Protein AF-A0A1C5FPB2-F1 (afdb_monomer_lite)

Sequence (105 aa):
MKTCLRTPAHVLLNPLARLLVTLTDHVTRRCDVPNPVAAVRVTLVHLADQNLSGADAYMEIADLLSRLGFTWPAGWCDSCSTALTDDEAESGGQCATCAPDDGPR

Foldseek 3Di:
DDPDPPDCVVVVVVVVVVVVLVVLVVVCVVDVDQRVSQLVVLLVVLVPPPPDDPVRSVVSSCVVSVVSVDDDAPAAAPPPRDGHHPCCVVVPRHHPVGDPPPDDD

Secondary structure (DSSP, 8-state):
-------THHHHHHHHHHHHHHHHHHHHTTTTS--HHHHHHHHHHHHH-TTS-HHHHHHHHHHHHHHTTPPPPSEE-TTT-PEEPHHHHHTTS--TTTS------

Radius of gyration: 20.43 Å; chains: 1; bounding box: 37×55×51 Å

pLDDT: mean 77.14, std 13.12, range [36.22, 91.31]

Structure (mmCIF, N/CA/C/O backbone):
data_AF-A0A1C5FPB2-F1
#
_entry.id   AF-A0A1C5FPB2-F1
#
loop_
_atom_site.group_PDB
_atom_site.id
_atom_site.type_symbol
_atom_site.label_atom_id
_atom_site.label_alt_id
_atom_site.label_comp_id
_atom_site.label_asym_id
_atom_site.label_entity_id
_atom_site.label_seq_id
_atom_site.pdbx_PDB_ins_code
_atom_site.Cartn_x
_atom_site.Cartn_y
_atom_site.Cartn_z
_atom_site.occupancy
_atom_site.B_iso_or_equiv
_atom_site.auth_seq_id
_atom_site.auth_comp_id
_atom_site.auth_asym_id
_atom_site.auth_atom_id
_atom_site.pdbx_PDB_model_num
ATOM 1 N N . MET A 1 1 ? -13.256 42.034 9.989 1.00 36.91 1 MET A N 1
ATOM 2 C CA . MET A 1 1 ? -14.147 41.139 10.760 1.00 36.91 1 MET A CA 1
ATOM 3 C C . MET A 1 1 ? -14.488 39.944 9.872 1.00 36.91 1 MET A C 1
ATOM 5 O O . MET A 1 1 ? -15.295 40.087 8.968 1.00 36.91 1 MET A O 1
ATOM 9 N N . LYS A 1 2 ? -13.776 38.818 10.021 1.00 36.22 2 LYS A N 1
ATOM 10 C CA . LYS A 1 2 ? -14.018 37.569 9.276 1.00 36.22 2 LYS A CA 1
ATOM 11 C C . LYS A 1 2 ? -14.622 36.571 10.261 1.00 36.22 2 LYS A C 1
ATOM 13 O O . LYS A 1 2 ? -13.929 36.089 11.150 1.00 36.22 2 LYS A O 1
ATOM 18 N N . THR A 1 3 ? -15.916 36.316 10.144 1.00 46.59 3 THR A N 1
ATOM 19 C CA . THR A 1 3 ? -16.611 35.240 10.851 1.00 46.59 3 THR A CA 1
ATOM 20 C C . THR A 1 3 ? -16.199 33.909 10.223 1.00 46.59 3 THR A C 1
ATOM 22 O O . THR A 1 3 ? -16.795 33.452 9.253 1.00 46.59 3 THR A O 1
ATOM 25 N N . CYS A 1 4 ? -15.146 33.285 10.754 1.00 47.69 4 CYS A N 1
ATOM 26 C CA . CYS A 1 4 ? -14.861 31.883 10.463 1.00 47.69 4 CYS A CA 1
ATOM 27 C C . CYS A 1 4 ? -15.901 31.025 11.191 1.00 47.69 4 CYS A C 1
ATOM 29 O O . CYS A 1 4 ? -15.826 30.833 12.405 1.00 47.69 4 CYS A O 1
ATOM 31 N N . LEU A 1 5 ? -16.885 30.533 10.439 1.00 46.53 5 LEU A N 1
A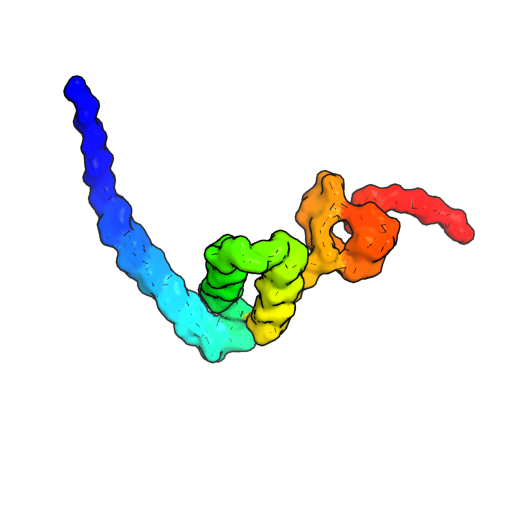TOM 32 C CA . LEU A 1 5 ? -17.779 29.454 10.846 1.00 46.53 5 LEU A CA 1
ATOM 33 C C . LEU A 1 5 ? -16.929 28.254 11.289 1.00 46.53 5 LEU A C 1
ATOM 35 O O . LEU A 1 5 ? -16.325 27.562 10.475 1.00 46.53 5 LEU A O 1
ATOM 39 N N . ARG A 1 6 ? -16.848 28.034 12.603 1.00 50.47 6 ARG A N 1
ATOM 40 C CA . ARG A 1 6 ? -16.227 26.856 13.209 1.00 50.47 6 ARG A CA 1
ATOM 41 C C . ARG A 1 6 ? -17.209 25.697 13.045 1.00 50.47 6 ARG A C 1
ATOM 43 O O . ARG A 1 6 ? -18.161 25.566 13.806 1.00 50.47 6 ARG A O 1
ATOM 50 N N . THR A 1 7 ? -17.021 24.924 11.983 1.00 53.25 7 THR A N 1
ATOM 51 C CA . THR A 1 7 ? -17.913 23.848 11.542 1.00 53.25 7 THR A CA 1
ATOM 52 C C . THR A 1 7 ? -18.024 22.744 12.611 1.00 53.25 7 THR A C 1
ATOM 54 O O . THR A 1 7 ? -17.012 22.116 12.928 1.00 53.25 7 THR A O 1
ATOM 57 N N . PRO A 1 8 ? -19.221 22.429 13.146 1.00 50.19 8 PRO A N 1
ATOM 58 C CA . PRO A 1 8 ? -19.413 21.342 14.118 1.00 50.19 8 PRO A CA 1
ATOM 59 C C . PRO A 1 8 ? -19.177 19.939 13.524 1.00 50.19 8 PRO A C 1
ATOM 61 O O . PRO A 1 8 ? -19.040 18.968 14.265 1.00 50.19 8 PRO A O 1
ATOM 64 N N . ALA A 1 9 ? -19.062 19.825 12.196 1.00 49.50 9 ALA A N 1
ATOM 65 C CA . ALA A 1 9 ? -18.801 18.571 11.489 1.00 49.50 9 ALA A CA 1
ATOM 66 C C . ALA A 1 9 ? -17.494 17.883 11.934 1.00 49.50 9 ALA A C 1
ATOM 68 O O . ALA A 1 9 ? -17.465 16.665 12.087 1.00 49.50 9 ALA A O 1
ATOM 69 N N . HIS A 1 10 ? -16.433 18.640 12.239 1.00 50.25 10 HIS A N 1
ATOM 70 C CA . HIS A 1 10 ? -15.155 18.058 12.677 1.00 50.25 10 HIS A CA 1
ATOM 71 C C . HIS A 1 10 ? -15.240 17.322 14.022 1.00 50.25 10 HIS A C 1
ATOM 73 O O . HIS A 1 10 ? -14.448 16.414 14.276 1.00 50.25 10 HIS A O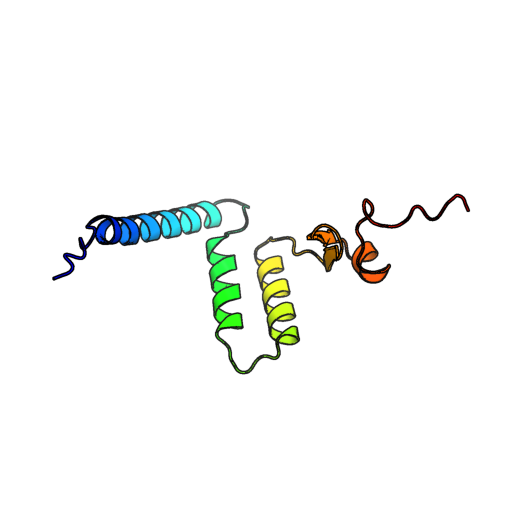 1
ATOM 79 N N . VAL A 1 11 ? -16.198 17.687 14.881 1.00 55.00 11 VAL A N 1
ATOM 80 C CA . VAL A 1 11 ? -16.320 17.118 16.231 1.00 55.00 11 VAL A CA 1
ATOM 81 C C . VAL A 1 11 ? -16.921 15.707 16.191 1.00 55.00 11 VAL A C 1
ATOM 83 O O . VAL A 1 11 ? -16.536 14.870 17.001 1.00 55.00 11 VAL A O 1
ATOM 86 N N . LEU A 1 12 ? -17.790 15.409 15.215 1.00 53.09 12 LEU A N 1
ATOM 87 C CA . LEU A 1 12 ? -18.393 14.079 15.016 1.00 53.09 12 LEU A CA 1
ATOM 88 C C . LEU A 1 12 ? -17.637 13.200 14.007 1.00 53.09 12 LEU A C 1
ATOM 90 O O . LEU A 1 12 ? -17.682 11.976 14.113 1.00 53.09 12 LEU A O 1
ATOM 94 N N . LEU A 1 13 ? -16.894 13.798 13.072 1.00 60.34 13 LEU A N 1
ATOM 95 C CA . LEU A 1 13 ? -16.081 13.045 12.110 1.00 60.34 13 LEU A CA 1
ATOM 96 C C . LEU A 1 13 ? -14.958 12.253 12.792 1.00 60.34 13 LEU A C 1
ATOM 98 O O . LEU A 1 13 ? -14.686 11.122 12.408 1.00 60.34 13 LEU A O 1
ATOM 102 N N . ASN A 1 14 ? -14.349 12.802 13.845 1.00 73.94 14 ASN A N 1
ATOM 103 C CA . ASN A 1 14 ? -13.288 12.122 14.589 1.00 73.94 14 ASN A CA 1
ATOM 104 C C . ASN A 1 14 ? -13.738 10.841 15.317 1.00 73.94 14 ASN A C 1
ATOM 106 O O . ASN A 1 14 ? -13.092 9.808 15.134 1.00 73.94 14 ASN A O 1
ATOM 110 N N . PRO A 1 15 ? -14.800 10.845 16.146 1.00 77.44 15 PRO A N 1
ATOM 111 C CA . PRO A 1 15 ? -15.258 9.626 16.809 1.00 77.44 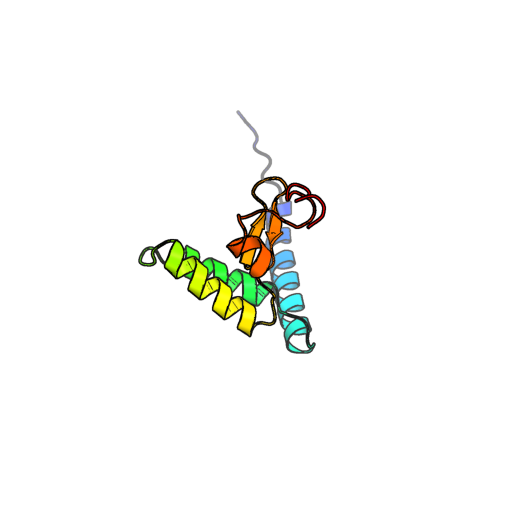15 PRO A CA 1
ATOM 112 C C . PRO A 1 15 ? -15.793 8.590 15.815 1.00 77.44 15 PRO A C 1
ATOM 114 O O . PRO A 1 15 ? -15.539 7.402 15.999 1.00 77.44 15 PRO A O 1
ATOM 117 N N . LEU A 1 16 ? -16.457 9.020 14.737 1.00 77.50 16 LEU A N 1
ATOM 118 C CA . LEU A 1 16 ? -16.943 8.112 13.698 1.00 77.50 16 LEU A CA 1
ATOM 119 C C . LEU A 1 16 ? -15.791 7.474 12.909 1.00 77.50 16 LEU A C 1
ATOM 121 O O . LEU A 1 16 ? -15.784 6.263 12.719 1.00 77.50 16 LEU A O 1
ATOM 125 N N . ALA A 1 17 ? -14.777 8.251 12.522 1.00 77.94 17 ALA A N 1
ATOM 126 C CA . ALA A 1 17 ? -13.578 7.720 11.877 1.00 77.94 17 ALA A CA 1
ATOM 127 C C . ALA A 1 17 ? -12.848 6.715 12.780 1.00 77.94 17 ALA A C 1
ATOM 129 O O . ALA A 1 17 ? -12.470 5.641 12.322 1.00 77.94 17 ALA A O 1
ATOM 130 N N . ARG A 1 18 ? -12.709 7.016 14.080 1.00 81.50 18 ARG A N 1
ATOM 131 C CA . ARG A 1 18 ? -12.125 6.081 15.057 1.00 81.50 18 ARG A CA 1
ATOM 132 C C . ARG A 1 18 ? -12.925 4.785 15.149 1.00 81.50 18 ARG A C 1
ATOM 134 O O . ARG A 1 18 ? -12.326 3.718 15.114 1.00 81.50 18 ARG A O 1
ATOM 141 N N . LEU A 1 19 ? -14.255 4.874 15.213 1.00 84.25 19 LEU A N 1
ATOM 142 C CA . LEU A 1 19 ? -15.131 3.703 15.236 1.00 84.25 19 LEU A CA 1
ATOM 143 C C . LEU A 1 19 ? -14.953 2.847 13.976 1.00 84.25 19 LEU A C 1
ATOM 145 O O . LEU A 1 19 ? -14.780 1.638 14.089 1.00 84.25 19 LEU A O 1
ATOM 149 N N . LEU A 1 20 ? -14.959 3.466 12.792 1.00 82.75 20 LEU A N 1
ATOM 150 C CA . LEU A 1 20 ? -14.766 2.767 11.519 1.00 82.75 20 LEU A CA 1
ATOM 151 C C . LEU A 1 20 ? -13.405 2.066 11.464 1.00 82.75 20 LEU A C 1
ATOM 153 O O . LEU A 1 20 ? -13.341 0.903 11.087 1.00 82.75 20 LEU A O 1
ATOM 157 N N . VAL A 1 21 ? -12.333 2.727 11.908 1.00 82.94 21 VAL A N 1
ATOM 158 C CA . VAL A 1 21 ? -10.993 2.125 11.997 1.00 82.94 21 VAL A CA 1
ATOM 159 C C . VAL A 1 21 ? -10.990 0.917 12.938 1.00 82.94 21 VAL A C 1
ATOM 161 O O . VAL A 1 21 ? -10.472 -0.137 12.575 1.00 82.94 21 VAL A O 1
ATOM 164 N N . THR A 1 22 ? -11.599 1.032 14.122 1.00 83.25 22 THR A N 1
ATOM 165 C CA . THR A 1 22 ? -11.685 -0.079 15.083 1.00 83.25 22 THR A CA 1
ATOM 166 C C . THR A 1 22 ? -12.523 -1.242 14.551 1.00 83.25 22 THR A C 1
ATOM 168 O O . THR A 1 22 ? -12.151 -2.396 14.746 1.00 83.25 22 THR A O 1
ATOM 171 N N . LEU A 1 23 ? -13.630 -0.966 13.858 1.00 82.31 23 LEU A N 1
ATOM 172 C CA . LEU A 1 23 ? -14.461 -2.000 13.238 1.00 82.31 23 LEU A CA 1
ATOM 173 C C . LEU A 1 23 ? -13.711 -2.724 12.120 1.00 82.31 23 LEU A C 1
ATOM 175 O O . LEU A 1 23 ? -13.725 -3.952 12.090 1.00 82.31 23 LEU A O 1
ATOM 179 N N . THR A 1 24 ? -13.020 -1.991 11.246 1.00 81.19 24 THR A N 1
ATOM 180 C CA . THR A 1 24 ? -12.201 -2.580 10.178 1.00 81.19 24 THR A CA 1
ATOM 181 C C . THR A 1 24 ? -11.106 -3.474 10.752 1.00 81.19 24 THR A C 1
ATOM 183 O O . THR A 1 24 ? -10.955 -4.609 10.305 1.00 81.19 24 THR A O 1
ATOM 186 N N . ASP A 1 25 ? -10.388 -3.018 11.782 1.00 83.00 25 ASP A N 1
ATOM 187 C CA . ASP A 1 25 ? -9.368 -3.819 12.473 1.00 83.00 25 ASP A CA 1
ATOM 188 C C . ASP A 1 25 ? -9.972 -5.083 13.111 1.00 83.00 25 ASP A C 1
ATOM 190 O O . ASP A 1 25 ? -9.437 -6.181 12.978 1.00 83.00 25 ASP A O 1
ATOM 194 N N . HIS A 1 26 ? -11.134 -4.963 13.755 1.00 82.00 26 HIS A N 1
ATOM 195 C CA . HIS A 1 26 ? -11.802 -6.095 14.398 1.00 82.00 26 HIS A CA 1
ATOM 196 C C . HIS A 1 26 ? -12.318 -7.143 13.404 1.00 82.00 26 HIS A C 1
ATOM 198 O O . HIS A 1 26 ? -12.202 -8.342 13.661 1.00 82.00 26 HIS A O 1
ATOM 204 N N . VAL A 1 27 ? -12.887 -6.707 12.277 1.00 81.88 27 VAL A N 1
ATOM 205 C CA . VAL A 1 27 ? -13.396 -7.603 11.227 1.00 81.88 27 VAL A CA 1
ATOM 206 C C . VAL A 1 27 ? -12.241 -8.300 10.515 1.00 81.88 27 VAL A C 1
ATOM 208 O O . VAL A 1 27 ? -12.252 -9.521 10.395 1.00 81.88 27 VAL A O 1
ATOM 211 N N . THR A 1 28 ? -11.213 -7.556 10.107 1.00 80.56 28 THR A N 1
ATOM 212 C CA . THR A 1 28 ? -10.068 -8.119 9.369 1.00 80.56 28 THR A CA 1
ATOM 213 C C . THR A 1 28 ? -9.238 -9.087 10.207 1.00 80.56 28 THR A C 1
ATOM 215 O O . THR A 1 28 ? -8.754 -10.068 9.672 1.00 80.56 28 THR A O 1
ATOM 218 N N . ARG A 1 29 ? -9.157 -8.928 11.536 1.00 76.31 29 ARG A N 1
ATOM 219 C CA . ARG A 1 29 ? -8.531 -9.939 12.418 1.00 76.31 29 ARG A CA 1
ATOM 220 C C . ARG A 1 29 ? -9.251 -11.291 12.447 1.00 76.31 29 ARG A C 1
ATOM 222 O O . ARG A 1 29 ? -8.681 -12.264 12.931 1.00 76.31 29 ARG A O 1
ATOM 229 N N . ARG A 1 30 ? -10.520 -11.341 12.037 1.00 78.38 30 ARG A N 1
ATOM 230 C CA . ARG A 1 30 ? -11.360 -12.551 12.057 1.00 78.38 30 ARG A CA 1
ATOM 231 C C . ARG A 1 30 ? -11.590 -13.142 10.668 1.00 78.38 30 ARG A C 1
ATOM 233 O O . ARG A 1 30 ? -12.311 -14.130 10.552 1.00 78.38 30 ARG A O 1
ATOM 240 N N . CYS A 1 31 ? -11.014 -12.538 9.638 1.00 75.44 31 CYS A N 1
ATOM 241 C CA . CYS A 1 31 ? -11.118 -12.971 8.254 1.00 75.44 31 CYS A CA 1
ATOM 242 C C . CYS A 1 31 ? -9.706 -13.135 7.685 1.00 75.44 31 CYS A C 1
ATOM 244 O O . CYS A 1 31 ? -8.796 -12.437 8.114 1.00 75.44 31 CYS A O 1
ATOM 246 N N . ASP A 1 32 ? -9.525 -13.975 6.668 1.00 78.69 32 ASP A N 1
ATOM 247 C CA . ASP A 1 32 ? -8.248 -14.086 5.938 1.00 78.69 32 ASP A CA 1
ATOM 248 C C . ASP A 1 32 ? -8.031 -12.902 4.972 1.00 78.69 32 ASP A C 1
ATOM 250 O O . ASP A 1 32 ? -7.571 -13.059 3.844 1.00 78.69 32 ASP A O 1
ATOM 254 N N . VAL A 1 33 ? -8.431 -11.697 5.387 1.00 78.81 33 VAL A N 1
ATOM 255 C CA . VAL A 1 33 ? -8.319 -10.473 4.593 1.00 78.81 33 VAL A CA 1
ATOM 256 C C . VAL A 1 33 ? -7.233 -9.593 5.210 1.00 78.81 33 VAL A C 1
ATOM 258 O O . VAL A 1 33 ? -7.327 -9.276 6.401 1.00 78.81 33 VAL A O 1
ATOM 261 N N . PRO A 1 34 ? -6.240 -9.144 4.421 1.00 82.62 34 PRO A N 1
ATOM 262 C CA . PRO A 1 34 ? -5.202 -8.237 4.892 1.00 82.62 34 PRO A CA 1
ATOM 263 C C . PRO A 1 34 ? -5.794 -6.987 5.552 1.00 82.62 34 PRO A C 1
ATOM 265 O O . PRO A 1 34 ? -6.710 -6.354 5.024 1.00 82.62 34 PRO A O 1
ATOM 268 N N . ASN A 1 35 ? -5.278 -6.620 6.726 1.00 84.31 35 ASN A N 1
ATOM 269 C CA . ASN A 1 35 ? -5.815 -5.515 7.517 1.00 84.31 35 ASN A CA 1
ATOM 270 C C . ASN A 1 35 ? -5.209 -4.167 7.075 1.00 84.31 35 ASN A C 1
ATOM 272 O O . ASN A 1 35 ? -4.042 -3.894 7.382 1.00 84.31 35 ASN A O 1
ATOM 276 N N . PRO A 1 36 ? -5.980 -3.273 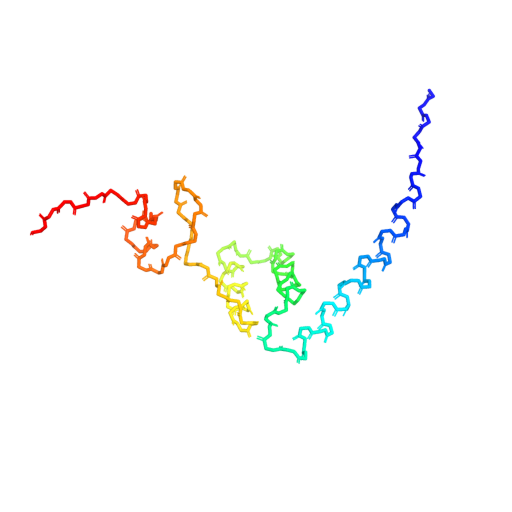6.425 1.00 80.25 36 PRO A N 1
ATOM 277 C CA . PRO A 1 36 ? -5.453 -2.006 5.919 1.00 80.25 36 PRO A CA 1
ATOM 278 C C . PRO A 1 36 ? -5.050 -1.040 7.042 1.00 80.25 36 PRO A C 1
ATOM 280 O O . PRO A 1 36 ? -4.180 -0.195 6.849 1.00 80.25 36 PRO A O 1
ATOM 283 N N . VAL A 1 37 ? -5.632 -1.164 8.239 1.00 83.94 37 VAL A N 1
ATOM 284 C CA . VAL A 1 37 ? -5.261 -0.338 9.399 1.00 83.94 37 VAL A CA 1
ATOM 285 C C . VAL A 1 37 ? -3.887 -0.746 9.929 1.00 83.94 37 VAL A C 1
ATOM 287 O O . VAL A 1 37 ? -3.079 0.116 10.282 1.00 83.94 37 VAL A O 1
ATOM 290 N N . ALA A 1 38 ? -3.603 -2.051 9.956 1.00 84.00 38 ALA A N 1
ATOM 291 C CA . ALA A 1 38 ? -2.286 -2.564 10.319 1.00 84.00 38 ALA A CA 1
ATOM 292 C C . ALA A 1 38 ? -1.217 -2.093 9.321 1.00 84.00 38 ALA A C 1
ATOM 294 O O . ALA A 1 38 ? -0.168 -1.609 9.747 1.00 84.00 38 ALA A O 1
ATOM 295 N N . ALA A 1 39 ? -1.528 -2.138 8.021 1.00 84.69 39 ALA A N 1
ATOM 296 C CA . ALA A 1 39 ? -0.658 -1.638 6.960 1.00 84.69 39 ALA A CA 1
ATOM 297 C C . ALA A 1 39 ? -0.302 -0.153 7.143 1.00 84.69 39 ALA A C 1
ATOM 299 O O . ALA A 1 39 ? 0.872 0.198 7.228 1.00 84.69 39 ALA A O 1
ATOM 300 N N . VAL A 1 40 ? -1.306 0.717 7.315 1.00 84.38 40 VAL A N 1
ATOM 301 C CA . VAL A 1 40 ? -1.086 2.159 7.536 1.00 84.38 40 VAL A CA 1
ATOM 302 C C . VAL A 1 40 ? -0.221 2.417 8.771 1.00 84.38 40 VAL A C 1
ATOM 304 O O . VAL A 1 40 ? 0.647 3.290 8.750 1.00 84.38 40 VAL A O 1
ATOM 307 N N . ARG A 1 41 ? -0.427 1.660 9.856 1.00 83.62 41 ARG A N 1
ATOM 308 C CA . ARG A 1 41 ? 0.363 1.819 11.082 1.00 83.62 41 ARG A CA 1
ATOM 309 C C . ARG A 1 41 ? 1.839 1.494 10.854 1.00 83.62 41 ARG A C 1
ATOM 311 O O . ARG A 1 41 ? 2.683 2.247 11.330 1.00 83.62 41 ARG A O 1
ATOM 318 N N . VAL A 1 42 ? 2.139 0.414 10.132 1.00 84.62 42 VAL A N 1
ATOM 319 C CA . VAL A 1 42 ? 3.512 0.035 9.761 1.00 84.62 42 VAL A CA 1
ATOM 320 C C . VAL A 1 42 ? 4.175 1.145 8.951 1.00 84.62 42 VAL A C 1
ATOM 322 O O . VAL A 1 42 ? 5.250 1.611 9.328 1.00 84.62 42 VAL A O 1
ATOM 325 N N . THR A 1 43 ? 3.507 1.620 7.897 1.00 82.94 43 THR A N 1
ATOM 326 C CA . THR A 1 43 ? 4.035 2.670 7.018 1.00 82.94 43 THR A CA 1
ATOM 327 C C . THR A 1 43 ? 4.326 3.961 7.782 1.00 82.94 43 THR A C 1
ATOM 329 O O . THR A 1 43 ? 5.394 4.545 7.624 1.00 82.94 43 THR A O 1
ATOM 332 N N . LEU A 1 44 ? 3.412 4.399 8.656 1.00 82.06 44 LEU A N 1
ATOM 333 C CA . LEU A 1 44 ? 3.594 5.628 9.433 1.00 82.06 44 LEU A CA 1
ATOM 334 C C . LEU A 1 44 ? 4.737 5.538 10.449 1.00 82.06 44 LEU A C 1
ATOM 336 O O . LEU A 1 44 ? 5.411 6.538 10.667 1.00 82.06 44 LEU A O 1
ATOM 340 N N . VAL A 1 45 ? 4.956 4.373 11.070 1.00 82.56 45 VAL A N 1
ATOM 341 C CA . VAL A 1 45 ? 6.066 4.180 12.020 1.00 82.56 45 VAL A CA 1
ATOM 342 C C . VAL A 1 45 ? 7.414 4.362 11.321 1.00 82.56 45 VAL A C 1
ATOM 344 O O . VAL A 1 45 ? 8.257 5.083 11.840 1.00 82.56 45 VAL A O 1
ATOM 347 N N . HIS A 1 46 ? 7.582 3.783 10.132 1.00 79.00 46 HIS A N 1
ATOM 348 C CA . HIS A 1 46 ? 8.849 3.834 9.394 1.00 79.00 46 HIS A CA 1
ATOM 349 C C . HIS A 1 46 ? 9.063 5.181 8.693 1.00 79.00 46 HIS A C 1
ATOM 351 O O . HIS A 1 46 ? 10.185 5.662 8.633 1.00 79.00 46 HIS A O 1
ATOM 357 N N . LEU A 1 47 ? 7.996 5.853 8.240 1.00 77.56 47 LEU A N 1
ATOM 358 C CA . LEU A 1 47 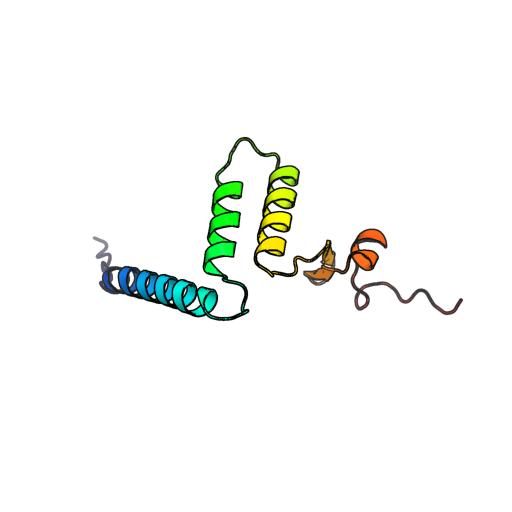? 8.093 7.238 7.753 1.00 77.56 47 LEU A CA 1
ATOM 359 C C . LEU A 1 47 ? 8.429 8.240 8.866 1.00 77.56 47 LEU A C 1
ATOM 361 O O . LEU A 1 47 ? 9.033 9.281 8.607 1.00 77.56 47 LEU A O 1
ATOM 365 N N . ALA A 1 48 ? 7.989 7.970 10.097 1.00 77.81 48 ALA A N 1
ATOM 366 C CA . ALA A 1 48 ? 8.298 8.812 11.246 1.00 77.81 48 ALA A CA 1
ATOM 367 C C . ALA A 1 48 ? 9.723 8.587 11.775 1.00 77.81 48 ALA A C 1
ATOM 369 O O . ALA A 1 48 ? 10.241 9.460 12.476 1.00 77.81 48 ALA A O 1
ATOM 370 N N . ASP A 1 49 ? 10.357 7.460 11.444 1.00 78.44 49 ASP A N 1
ATOM 371 C CA . ASP A 1 49 ? 11.741 7.196 11.814 1.00 78.44 49 ASP A CA 1
ATOM 372 C C . ASP A 1 49 ? 12.694 8.025 10.941 1.00 78.44 49 ASP A C 1
ATOM 374 O O . ASP A 1 49 ? 12.907 7.758 9.762 1.00 78.44 49 ASP A O 1
ATOM 378 N N . GLN A 1 50 ? 13.261 9.073 11.536 1.00 67.81 50 GLN A N 1
ATOM 379 C CA . GLN A 1 50 ? 14.194 9.984 10.867 1.00 67.81 50 GLN A CA 1
ATOM 380 C C . GLN A 1 50 ? 15.608 9.396 10.714 1.00 67.81 50 GLN A C 1
ATOM 382 O O . GLN A 1 50 ? 16.472 10.061 10.144 1.00 67.81 50 GLN A O 1
ATOM 387 N N . ASN A 1 51 ? 15.869 8.193 11.240 1.00 77.88 51 ASN A N 1
ATOM 388 C CA . ASN A 1 51 ? 17.183 7.551 11.167 1.00 77.88 51 ASN A CA 1
ATOM 389 C C . ASN A 1 51 ? 17.316 6.558 10.006 1.00 77.88 51 ASN A C 1
ATOM 391 O O . ASN A 1 51 ? 18.432 6.122 9.722 1.00 77.88 51 ASN A O 1
ATOM 395 N N . LEU A 1 52 ? 16.216 6.199 9.340 1.00 70.06 52 LEU A N 1
ATOM 396 C CA . LEU A 1 52 ? 16.243 5.301 8.189 1.00 70.06 52 LEU A CA 1
ATOM 397 C C . LEU A 1 52 ? 16.548 6.082 6.911 1.00 70.06 52 LEU A C 1
ATOM 399 O O . LEU A 1 52 ? 15.975 7.145 6.653 1.00 70.06 52 LEU A O 1
ATOM 403 N N . SER A 1 53 ? 17.431 5.538 6.070 1.00 76.50 53 SER A N 1
ATOM 404 C CA . SER A 1 53 ? 17.515 6.014 4.692 1.00 76.50 53 SER A CA 1
ATOM 405 C C . SER A 1 53 ? 16.203 5.679 3.968 1.00 76.50 53 SER A C 1
ATOM 407 O O . SER A 1 53 ? 15.517 4.716 4.315 1.00 76.50 53 SER A O 1
ATOM 409 N N . GLY A 1 54 ? 15.833 6.455 2.944 1.00 72.38 54 GLY A N 1
ATOM 410 C CA . GLY A 1 54 ? 14.579 6.216 2.216 1.00 72.38 54 GLY A CA 1
ATOM 411 C C . GLY A 1 54 ? 14.478 4.811 1.602 1.00 72.38 54 GLY A C 1
ATOM 412 O O . GLY A 1 54 ? 13.381 4.267 1.506 1.00 72.38 54 GLY A O 1
ATOM 413 N N . ALA A 1 55 ? 15.616 4.209 1.235 1.00 73.12 55 ALA A N 1
ATOM 414 C CA . ALA A 1 55 ? 15.679 2.845 0.715 1.00 73.12 55 ALA A CA 1
ATOM 415 C C . ALA A 1 55 ? 15.469 1.791 1.817 1.00 73.12 55 ALA A C 1
ATOM 417 O O . ALA A 1 55 ? 14.731 0.830 1.606 1.00 73.12 55 ALA A O 1
ATOM 418 N N . ASP A 1 56 ? 16.051 2.001 3.002 1.00 77.31 56 ASP A N 1
ATOM 419 C CA . ASP A 1 56 ? 15.882 1.090 4.142 1.00 77.31 56 ASP A CA 1
ATOM 420 C C . ASP A 1 56 ? 14.435 1.114 4.648 1.00 77.31 56 ASP A C 1
ATOM 422 O O . ASP A 1 56 ? 13.819 0.065 4.831 1.00 77.31 56 ASP A O 1
ATOM 426 N N . ALA A 1 57 ? 13.840 2.308 4.760 1.00 79.06 57 ALA A N 1
ATOM 427 C CA . ALA A 1 57 ? 12.435 2.458 5.129 1.00 79.06 57 ALA A CA 1
ATOM 428 C C . ALA A 1 57 ? 11.503 1.751 4.132 1.00 79.06 57 ALA A C 1
ATOM 430 O O . ALA A 1 57 ? 10.545 1.096 4.538 1.00 79.06 57 ALA A O 1
ATOM 431 N N . TYR A 1 58 ? 11.784 1.852 2.828 1.00 77.88 58 TYR A N 1
ATOM 432 C CA . TYR A 1 58 ? 11.007 1.160 1.800 1.00 77.88 58 TYR A CA 1
ATOM 433 C C . TYR A 1 58 ? 11.062 -0.365 1.962 1.00 77.88 58 TYR A C 1
ATOM 435 O O . TYR A 1 58 ? 10.015 -1.012 1.978 1.00 77.88 58 TYR A O 1
ATOM 443 N N . MET A 1 59 ? 12.264 -0.926 2.122 1.00 81.19 59 MET A N 1
ATOM 444 C CA . MET A 1 59 ? 12.475 -2.369 2.286 1.00 81.19 59 MET A CA 1
ATOM 445 C C . MET A 1 59 ? 11.757 -2.914 3.527 1.00 81.19 59 MET A C 1
ATOM 447 O O . MET A 1 59 ? 11.060 -3.925 3.443 1.00 81.19 59 MET A O 1
ATOM 451 N N . GLU A 1 60 ? 11.870 -2.225 4.665 1.00 83.56 60 GLU A N 1
ATOM 452 C CA . GLU A 1 60 ? 11.221 -2.642 5.913 1.00 83.56 60 GLU A CA 1
ATOM 453 C C . GLU A 1 60 ? 9.690 -2.553 5.832 1.00 83.56 60 GLU A C 1
ATOM 455 O O . GLU A 1 60 ? 8.985 -3.465 6.276 1.00 83.56 60 GLU A O 1
ATOM 460 N N . ILE A 1 61 ? 9.153 -1.495 5.210 1.00 85.06 61 ILE A N 1
ATOM 461 C CA . ILE A 1 61 ? 7.709 -1.361 4.980 1.00 85.06 61 ILE A CA 1
ATOM 462 C C . ILE A 1 61 ? 7.209 -2.488 4.071 1.00 85.06 61 ILE A C 1
ATOM 464 O O . ILE A 1 61 ? 6.205 -3.122 4.398 1.00 85.06 61 ILE A O 1
ATOM 468 N N . ALA A 1 62 ? 7.888 -2.750 2.952 1.00 83.62 62 ALA A N 1
ATOM 469 C CA . ALA A 1 62 ? 7.483 -3.778 1.999 1.00 83.62 62 ALA A CA 1
ATOM 470 C C . ALA A 1 62 ? 7.487 -5.182 2.635 1.00 83.62 62 ALA A C 1
ATOM 472 O O . ALA A 1 62 ? 6.494 -5.905 2.516 1.00 83.62 62 ALA A O 1
ATOM 473 N N . ASP A 1 63 ? 8.537 -5.539 3.389 1.00 85.25 63 ASP A N 1
ATOM 474 C CA . ASP A 1 63 ? 8.607 -6.812 4.125 1.00 85.25 63 ASP A CA 1
ATOM 475 C C . ASP A 1 63 ? 7.450 -6.944 5.126 1.00 85.25 63 ASP A C 1
ATOM 477 O O . ASP A 1 63 ? 6.718 -7.936 5.118 1.00 85.25 63 ASP A O 1
ATOM 481 N N . LEU A 1 64 ? 7.203 -5.925 5.950 1.00 86.00 64 LEU A N 1
ATOM 482 C CA . LEU A 1 64 ? 6.131 -5.971 6.947 1.00 86.00 64 LEU A CA 1
ATOM 483 C C . LEU A 1 64 ? 4.731 -6.029 6.322 1.00 86.00 64 LEU A C 1
ATOM 485 O O . LEU A 1 64 ? 3.851 -6.704 6.861 1.00 86.00 64 LEU A O 1
ATOM 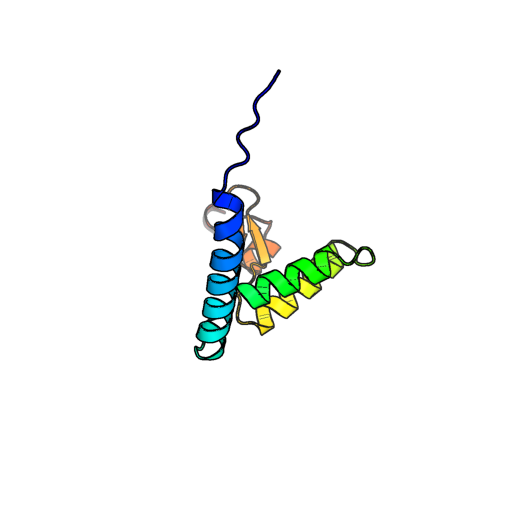489 N N . LEU A 1 65 ? 4.512 -5.365 5.188 1.00 86.31 65 LEU A N 1
ATOM 490 C CA . LEU A 1 65 ? 3.250 -5.444 4.452 1.00 86.31 65 LEU A CA 1
ATOM 491 C C . LEU A 1 65 ? 3.034 -6.828 3.832 1.00 86.31 65 LEU A C 1
ATOM 493 O O . LEU A 1 65 ? 1.922 -7.354 3.918 1.00 86.31 65 LEU A O 1
ATOM 497 N N . SER A 1 66 ? 4.090 -7.459 3.311 1.00 85.38 66 SER A N 1
ATOM 498 C CA . SER A 1 66 ? 4.022 -8.836 2.806 1.00 85.38 66 SER A CA 1
ATOM 499 C C . SER A 1 66 ? 3.598 -9.828 3.896 1.00 85.38 66 SER A C 1
ATOM 501 O O . SER A 1 66 ? 2.705 -10.651 3.686 1.00 85.38 66 SER A O 1
ATOM 503 N N . ARG A 1 67 ? 4.128 -9.674 5.119 1.00 84.75 67 ARG A N 1
ATOM 504 C CA . ARG A 1 67 ? 3.754 -10.487 6.291 1.00 84.75 67 ARG A CA 1
ATOM 505 C C . ARG A 1 67 ? 2.311 -10.262 6.742 1.00 84.75 67 ARG A C 1
ATOM 507 O O . ARG A 1 67 ? 1.725 -11.138 7.372 1.00 84.75 67 ARG A O 1
ATOM 514 N N . LEU A 1 68 ? 1.738 -9.102 6.424 1.00 84.25 68 LEU A N 1
ATOM 515 C CA . LEU A 1 68 ? 0.322 -8.789 6.636 1.00 84.25 68 LEU A CA 1
ATOM 516 C C . LEU A 1 68 ? -0.582 -9.301 5.499 1.00 84.25 68 LEU A C 1
ATOM 518 O O . LEU A 1 68 ? -1.792 -9.080 5.552 1.00 84.25 68 LEU A O 1
ATOM 522 N N . GLY A 1 69 ? -0.020 -9.983 4.496 1.00 85.25 69 GLY A N 1
ATOM 523 C CA . GLY A 1 69 ? -0.747 -10.553 3.362 1.00 85.25 69 GLY A CA 1
ATOM 524 C C . GLY A 1 69 ? -0.975 -9.579 2.206 1.00 85.25 69 GLY A C 1
ATOM 525 O O . GLY A 1 69 ? -1.768 -9.878 1.315 1.00 85.25 69 GLY A O 1
ATOM 526 N N . PHE A 1 70 ? -0.318 -8.415 2.202 1.00 84.31 70 PHE A N 1
ATOM 527 C CA . PHE A 1 70 ? -0.370 -7.494 1.070 1.00 84.31 70 PHE A CA 1
ATOM 528 C C . PHE A 1 70 ? 0.691 -7.865 0.036 1.00 84.31 70 PHE A C 1
ATOM 530 O O . PHE A 1 70 ? 1.873 -7.965 0.351 1.00 84.31 70 PHE A O 1
ATOM 537 N N . THR A 1 71 ? 0.286 -7.999 -1.222 1.00 81.12 71 THR A N 1
ATOM 538 C CA . THR A 1 71 ? 1.221 -7.999 -2.350 1.00 81.12 71 THR A CA 1
ATOM 539 C C . THR A 1 71 ? 1.691 -6.578 -2.615 1.00 81.12 71 THR A C 1
ATOM 541 O O . THR A 1 71 ? 0.881 -5.701 -2.926 1.00 81.12 71 THR A O 1
ATOM 544 N N . TRP A 1 72 ? 2.996 -6.361 -2.483 1.00 78.12 72 TRP A N 1
ATOM 545 C CA . TRP A 1 72 ? 3.644 -5.101 -2.814 1.00 78.12 72 TRP A CA 1
ATOM 546 C C . TRP A 1 72 ? 4.302 -5.217 -4.194 1.00 78.12 72 TRP A C 1
ATOM 548 O O . TRP A 1 72 ? 4.936 -6.238 -4.456 1.00 78.12 72 TRP A O 1
ATOM 558 N N . PRO A 1 73 ? 4.134 -4.233 -5.091 1.00 83.25 73 PRO A N 1
ATOM 559 C CA . PRO A 1 73 ? 4.721 -4.307 -6.422 1.00 83.25 73 PRO A CA 1
ATOM 560 C C . PRO A 1 73 ? 6.241 -4.119 -6.377 1.00 83.25 73 PRO A C 1
ATOM 562 O O . PRO A 1 73 ? 6.757 -3.394 -5.524 1.00 83.25 73 PRO A O 1
ATOM 565 N N . ALA A 1 74 ? 6.948 -4.728 -7.331 1.00 83.31 74 ALA A N 1
ATOM 566 C CA . ALA A 1 74 ? 8.403 -4.609 -7.470 1.00 83.31 74 ALA A CA 1
ATOM 567 C C . ALA A 1 74 ? 8.839 -3.172 -7.805 1.00 83.31 74 ALA A C 1
ATOM 569 O O . ALA A 1 74 ? 9.936 -2.727 -7.475 1.00 83.31 74 ALA A O 1
ATOM 570 N N . GLY A 1 75 ? 7.936 -2.427 -8.439 1.00 85.12 75 GLY A N 1
ATOM 571 C CA . GLY A 1 75 ? 8.094 -1.029 -8.788 1.00 85.12 75 GLY A CA 1
ATOM 572 C C . GLY A 1 75 ? 6.828 -0.491 -9.439 1.00 85.12 75 GLY A C 1
ATOM 573 O O . GLY A 1 75 ? 5.790 -1.156 -9.490 1.00 85.12 75 GLY A O 1
ATOM 574 N N . TRP A 1 76 ? 6.919 0.725 -9.959 1.00 89.25 76 TRP A N 1
ATOM 575 C CA . TRP A 1 76 ? 5.839 1.359 -10.704 1.00 89.25 76 TRP A CA 1
ATOM 576 C C . TRP A 1 76 ? 6.318 1.654 -12.111 1.00 89.25 76 TRP A C 1
ATOM 578 O O . TRP A 1 76 ? 7.439 2.114 -12.290 1.00 89.25 76 TRP A O 1
ATOM 588 N N . CYS A 1 77 ? 5.461 1.411 -13.098 1.00 91.00 77 CYS A N 1
ATOM 589 C CA . CYS A 1 77 ? 5.779 1.724 -14.478 1.00 91.00 77 CYS A CA 1
ATOM 590 C C . CYS A 1 77 ? 6.039 3.224 -14.634 1.00 91.00 77 CYS A C 1
ATOM 592 O O . CYS A 1 77 ? 5.175 4.039 -14.292 1.00 91.00 77 CYS A O 1
ATOM 594 N N . ASP A 1 78 ? 7.165 3.570 -15.251 1.00 89.56 78 ASP A N 1
ATOM 595 C CA . ASP A 1 78 ? 7.579 4.962 -15.455 1.00 89.56 78 ASP A CA 1
ATOM 596 C C . ASP A 1 78 ? 6.586 5.785 -16.294 1.00 89.56 78 ASP A C 1
ATOM 598 O O . ASP A 1 78 ? 6.534 7.008 -16.188 1.00 89.56 78 ASP A O 1
ATOM 602 N N . SER A 1 79 ? 5.780 5.127 -17.135 1.00 91.31 79 SER A N 1
ATOM 603 C CA . SER A 1 79 ? 4.856 5.798 -18.061 1.00 91.31 79 SER A CA 1
ATOM 604 C C . SER A 1 79 ? 3.424 5.911 -17.541 1.00 91.31 79 SER A C 1
ATOM 606 O O . SER A 1 79 ? 2.767 6.926 -17.761 1.00 91.31 79 SER A O 1
ATOM 608 N N . CYS A 1 80 ? 2.913 4.869 -16.882 1.00 91.19 80 CYS A N 1
ATOM 609 C CA . CYS A 1 80 ? 1.495 4.782 -16.514 1.00 91.19 80 CYS A CA 1
ATOM 610 C C . CYS A 1 80 ? 1.249 4.483 -15.032 1.00 91.19 80 CYS A C 1
ATOM 612 O O . CYS A 1 80 ? 0.097 4.326 -14.631 1.00 91.19 80 CYS A O 1
ATOM 614 N N . SER A 1 81 ? 2.310 4.372 -14.225 1.00 89.06 81 SER A N 1
ATOM 615 C CA . SER A 1 81 ? 2.239 4.058 -12.792 1.00 89.06 81 SER A CA 1
ATOM 616 C C . SER A 1 81 ? 1.466 2.772 -12.472 1.00 89.06 81 SER A C 1
ATOM 618 O O . SER A 1 81 ? 0.925 2.622 -11.380 1.00 89.06 81 SER A O 1
ATOM 620 N N . THR A 1 82 ? 1.405 1.831 -13.417 1.00 90.19 82 THR A N 1
ATOM 621 C CA . THR A 1 82 ? 0.910 0.476 -13.149 1.00 90.19 82 THR A CA 1
ATOM 622 C C . THR A 1 82 ? 1.936 -0.281 -12.308 1.00 90.19 82 THR A C 1
ATOM 624 O O . THR A 1 82 ? 3.138 -0.079 -12.474 1.00 90.19 82 THR A O 1
ATOM 627 N N . ALA A 1 83 ? 1.456 -1.125 -11.396 1.00 87.94 83 ALA A N 1
ATOM 628 C CA . ALA A 1 83 ? 2.289 -2.022 -10.602 1.00 87.94 83 ALA A CA 1
ATOM 629 C C . ALA A 1 83 ? 3.108 -2.946 -11.515 1.00 87.94 83 ALA A C 1
ATOM 631 O O . ALA A 1 83 ? 2.523 -3.627 -12.355 1.00 87.94 83 ALA A O 1
ATOM 632 N N . LEU A 1 84 ? 4.428 -2.960 -11.334 1.00 88.38 84 LEU A N 1
ATOM 633 C CA . LEU A 1 84 ? 5.327 -3.856 -12.059 1.00 88.38 84 LEU A CA 1
ATOM 634 C C . LEU A 1 84 ? 5.477 -5.191 -11.333 1.00 88.38 84 LEU A C 1
ATOM 636 O O . LEU A 1 84 ? 5.513 -5.236 -10.095 1.00 88.38 84 LEU A O 1
ATOM 640 N N . THR A 1 85 ? 5.615 -6.261 -12.112 1.00 87.81 85 THR A N 1
ATOM 641 C CA . THR A 1 85 ? 6.196 -7.521 -11.630 1.00 87.81 85 THR A CA 1
ATOM 642 C C . THR A 1 85 ? 7.712 -7.385 -11.454 1.00 87.81 85 THR A C 1
ATOM 644 O O . THR A 1 85 ? 8.314 -6.422 -11.936 1.00 87.81 85 THR A O 1
ATOM 647 N N . ASP A 1 86 ? 8.338 -8.352 -10.778 1.00 84.44 86 ASP A N 1
ATOM 648 C CA . ASP A 1 86 ? 9.801 -8.394 -10.632 1.00 84.44 86 ASP A CA 1
ATOM 649 C C . ASP A 1 86 ? 10.493 -8.395 -12.007 1.00 84.44 86 ASP A C 1
ATOM 651 O O . ASP A 1 86 ? 11.366 -7.566 -12.258 1.00 84.44 86 ASP A O 1
ATOM 655 N N . ASP A 1 87 ? 10.017 -9.230 -12.940 1.00 86.06 87 ASP A N 1
ATOM 656 C CA . ASP A 1 87 ? 10.555 -9.313 -14.305 1.00 86.06 87 ASP A CA 1
ATOM 657 C C . ASP A 1 87 ? 10.477 -7.966 -15.046 1.00 86.06 87 ASP A C 1
ATOM 659 O O . ASP A 1 87 ? 11.411 -7.573 -15.748 1.00 86.06 87 ASP A O 1
ATOM 663 N N . GLU A 1 88 ? 9.369 -7.235 -14.900 1.00 88.56 88 GLU A N 1
ATOM 664 C CA . GLU A 1 88 ? 9.166 -5.933 -15.548 1.00 88.56 88 GLU A CA 1
ATOM 665 C C . GLU A 1 88 ? 10.018 -4.825 -14.909 1.00 88.56 88 GLU A C 1
ATOM 667 O O . GLU A 1 88 ? 10.525 -3.937 -15.604 1.00 88.56 88 GLU A O 1
ATOM 672 N N . ALA A 1 89 ? 10.204 -4.875 -13.587 1.00 86.06 89 ALA A N 1
ATOM 673 C CA . ALA A 1 89 ? 11.088 -3.958 -12.878 1.00 86.06 89 ALA A CA 1
ATOM 674 C C . ALA A 1 89 ? 12.555 -4.164 -13.297 1.00 86.06 89 ALA A C 1
ATOM 676 O O . ALA A 1 89 ? 13.257 -3.184 -13.549 1.00 86.06 89 ALA A O 1
ATOM 677 N N . GLU A 1 90 ? 12.998 -5.416 -13.451 1.00 84.75 90 GLU A N 1
ATOM 678 C CA . GLU A 1 90 ? 14.356 -5.758 -13.896 1.00 84.75 90 GLU A CA 1
ATOM 679 C C . GLU A 1 90 ? 14.601 -5.466 -15.385 1.00 84.75 90 GLU A C 1
ATOM 681 O O . GLU A 1 90 ? 15.706 -5.077 -15.769 1.00 84.75 90 GLU A O 1
ATOM 686 N N . SER A 1 91 ? 13.576 -5.610 -16.231 1.00 79.62 91 SER A N 1
ATOM 687 C CA . SER A 1 91 ? 13.702 -5.482 -17.692 1.00 79.62 91 SER A CA 1
ATOM 688 C C . SER A 1 91 ? 13.742 -4.038 -18.205 1.00 79.62 91 SER A C 1
ATOM 690 O O . SER A 1 91 ? 13.979 -3.823 -19.394 1.00 79.62 91 SER A O 1
ATOM 692 N N . GLY A 1 92 ? 13.534 -3.039 -17.340 1.00 81.00 92 GLY A N 1
ATOM 693 C CA . GLY A 1 92 ? 13.643 -1.626 -17.722 1.00 81.00 92 GLY A CA 1
ATOM 694 C C . GLY A 1 92 ? 12.579 -0.688 -17.156 1.00 81.00 92 GLY A C 1
ATOM 695 O O . GLY A 1 92 ? 12.450 0.424 -17.663 1.00 81.00 92 GLY A O 1
ATOM 696 N N . GLY A 1 93 ? 11.807 -1.101 -16.143 1.00 83.25 93 GLY A N 1
ATOM 697 C CA . GLY A 1 93 ? 10.864 -0.206 -15.454 1.00 83.25 93 GLY A CA 1
ATOM 698 C C . GLY A 1 93 ? 9.569 0.078 -16.228 1.00 83.25 93 GLY A C 1
ATOM 699 O O . GLY A 1 93 ? 8.842 1.031 -15.927 1.00 83.25 93 GLY A O 1
ATOM 700 N N . GLN A 1 94 ? 9.246 -0.741 -17.231 1.00 90.31 94 GLN A N 1
ATOM 701 C CA . GLN A 1 94 ? 8.036 -0.603 -18.041 1.00 90.31 94 GLN A CA 1
ATOM 702 C C . GLN A 1 94 ? 7.151 -1.839 -17.912 1.00 90.31 94 GLN A C 1
ATOM 704 O O . GLN A 1 94 ? 7.636 -2.963 -17.977 1.00 90.31 94 GLN A O 1
ATOM 709 N N . CYS A 1 95 ? 5.842 -1.629 -17.747 1.00 89.62 95 CYS A N 1
ATOM 710 C CA . CYS A 1 95 ? 4.889 -2.736 -17.755 1.00 89.62 95 CYS A CA 1
ATOM 711 C C . CYS A 1 95 ? 4.702 -3.267 -19.179 1.00 89.62 95 CYS A C 1
ATOM 713 O O . CYS A 1 95 ? 4.912 -2.530 -20.142 1.00 89.62 95 CYS A O 1
ATOM 715 N N . ALA A 1 96 ? 4.193 -4.488 -19.326 1.00 88.00 96 ALA A N 1
ATOM 716 C CA . ALA A 1 96 ? 3.956 -5.135 -20.619 1.00 88.00 96 ALA A CA 1
ATOM 717 C C . ALA A 1 96 ? 3.101 -4.315 -21.606 1.00 88.00 96 ALA A C 1
ATOM 719 O O . ALA A 1 96 ? 3.142 -4.547 -22.806 1.00 88.00 96 ALA A O 1
ATOM 720 N N . THR A 1 97 ? 2.307 -3.357 -21.114 1.00 88.81 97 THR A N 1
ATOM 721 C CA . THR A 1 97 ? 1.502 -2.463 -21.968 1.00 88.81 97 THR A CA 1
ATOM 722 C C . THR A 1 97 ? 2.299 -1.270 -22.498 1.00 88.81 97 THR A C 1
ATOM 724 O O . THR A 1 97 ? 1.973 -0.726 -23.549 1.00 88.81 97 THR A O 1
ATOM 727 N N . CYS A 1 98 ? 3.299 -0.815 -21.744 1.00 88.12 98 CYS A N 1
ATOM 728 C CA . CYS A 1 98 ? 4.120 0.346 -22.081 1.00 88.12 98 CYS A CA 1
ATOM 729 C C . CYS A 1 98 ? 5.486 -0.036 -22.651 1.00 88.12 98 CYS A C 1
ATOM 731 O O . CYS A 1 98 ? 6.127 0.820 -23.259 1.00 88.12 98 CYS A O 1
ATOM 733 N N . ALA A 1 99 ? 5.918 -1.283 -22.451 1.00 84.12 99 ALA A N 1
ATOM 734 C CA . ALA A 1 99 ? 7.108 -1.828 -23.072 1.00 84.12 99 ALA A CA 1
ATOM 735 C C . ALA A 1 99 ? 6.968 -1.737 -24.602 1.00 84.12 99 ALA A C 1
ATOM 737 O O . ALA A 1 99 ? 5.904 -2.067 -25.136 1.00 84.12 99 ALA A O 1
ATOM 738 N N . PRO A 1 100 ? 7.996 -1.261 -25.324 1.00 75.81 100 PRO A N 1
ATOM 739 C CA . PRO A 1 100 ? 7.986 -1.306 -26.776 1.00 75.81 100 PRO A CA 1
ATOM 740 C C . PRO A 1 100 ? 7.852 -2.764 -27.230 1.00 75.81 100 PRO A C 1
ATOM 742 O O . PRO A 1 100 ? 8.484 -3.650 -26.660 1.00 75.81 100 PRO A O 1
ATOM 745 N N . ASP A 1 101 ? 7.024 -3.008 -28.249 1.00 67.56 101 ASP A N 1
ATOM 746 C CA . ASP A 1 101 ? 6.957 -4.307 -28.920 1.00 67.56 101 ASP A CA 1
ATOM 747 C C . ASP A 1 101 ? 8.348 -4.610 -29.498 1.00 67.56 101 ASP A C 1
ATOM 749 O O . ASP A 1 101 ? 8.720 -4.126 -30.574 1.00 67.56 101 ASP A O 1
ATOM 753 N N . ASP A 1 102 ? 9.138 -5.398 -28.774 1.00 61.03 102 ASP A N 1
ATOM 754 C CA . ASP A 1 102 ? 10.320 -6.041 -29.321 1.00 61.03 102 ASP A CA 1
ATOM 755 C C . ASP A 1 102 ? 9.809 -7.055 -30.355 1.00 61.03 102 ASP A C 1
ATOM 757 O O . ASP A 1 102 ? 9.427 -8.177 -30.023 1.00 61.03 102 ASP A O 1
ATOM 761 N N . GLY A 1 103 ? 9.697 -6.605 -31.611 1.00 52.53 103 GLY A N 1
ATOM 762 C CA . GLY A 1 103 ? 9.189 -7.372 -32.751 1.00 52.53 103 GLY A CA 1
ATOM 763 C C . GLY A 1 103 ? 9.828 -8.766 -32.918 1.00 52.53 103 GLY A C 1
ATOM 764 O O . GLY A 1 103 ? 10.796 -9.110 -32.240 1.00 52.53 103 GLY A O 1
ATOM 765 N N . PRO A 1 104 ? 9.296 -9.602 -33.830 1.00 47.94 104 PRO A N 1
ATOM 766 C CA . PRO A 1 104 ? 9.473 -11.053 -33.789 1.00 47.94 104 PRO A CA 1
ATOM 767 C C . PRO A 1 104 ? 10.948 -11.480 -33.809 1.00 47.94 104 PRO A C 1
ATOM 769 O O . PRO A 1 104 ? 11.718 -11.031 -34.661 1.00 47.94 104 PRO A O 1
ATOM 772 N N . ARG A 1 105 ? 11.294 -12.371 -32.870 1.00 49.44 105 ARG A N 1
ATOM 773 C CA . ARG A 1 105 ? 12.559 -13.118 -32.818 1.00 49.44 105 ARG A CA 1
ATOM 774 C C . ARG A 1 105 ? 12.659 -14.145 -33.941 1.00 49.44 105 ARG A C 1
ATOM 776 O O . ARG A 1 105 ? 11.628 -14.792 -34.235 1.00 49.44 105 ARG A O 1
#